Protein AF-A0A6V7IU52-F1 (afdb_monomer)

Solvent-accessible surface area (backbone atoms only — not comparable to full-atom values): 2658 Å² total; per-residue (Å²): 112,58,67,60,58,52,49,62,38,60,72,39,86,54,71,90,75,27,62,50,70,73,61,49,57,67,30,73,65,46,49,78,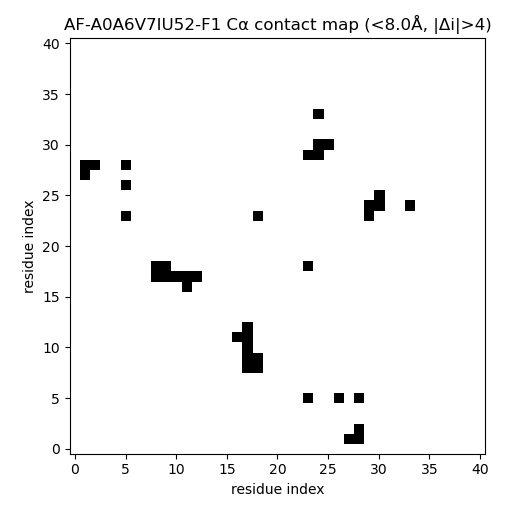71,68,54,84,75,72,82,79,114

Structure (mmCIF, N/CA/C/O backbone):
data_AF-A0A6V7IU52-F1
#
_entry.id   AF-A0A6V7IU52-F1
#
loop_
_atom_site.group_PDB
_atom_site.id
_atom_site.type_symbol
_atom_site.label_atom_id
_atom_site.label_alt_id
_atom_site.label_comp_id
_atom_site.label_asym_id
_atom_site.label_entity_id
_atom_site.label_seq_id
_atom_site.pdbx_PDB_ins_code
_atom_site.Cartn_x
_atom_site.Cartn_y
_atom_site.Cartn_z
_atom_site.occupancy
_atom_site.B_iso_or_equiv
_atom_site.auth_seq_id
_atom_site.auth_comp_id
_atom_site.auth_asym_id
_atom_site.auth_atom_id
_atom_site.pdbx_PDB_model_num
ATOM 1 N N . SER A 1 1 ? 6.408 -12.118 5.583 1.00 77.06 1 SER A N 1
ATOM 2 C CA . SER A 1 1 ? 5.848 -12.521 4.272 1.00 77.06 1 SER A CA 1
ATOM 3 C C . SER A 1 1 ? 5.284 -11.295 3.578 1.00 77.06 1 SER A C 1
ATOM 5 O O . SER A 1 1 ? 4.387 -10.679 4.142 1.00 77.06 1 SER A O 1
ATOM 7 N N . GLN A 1 2 ? 5.787 -10.936 2.396 1.00 80.69 2 GLN A N 1
ATOM 8 C CA . GLN A 1 2 ? 5.472 -9.654 1.744 1.00 80.69 2 GLN A CA 1
ATOM 9 C C . GLN A 1 2 ? 3.978 -9.481 1.396 1.00 80.69 2 GLN A C 1
ATOM 11 O O . GLN A 1 2 ? 3.433 -8.404 1.596 1.00 80.69 2 GLN A O 1
ATOM 16 N N . ALA A 1 3 ? 3.278 -10.555 1.010 1.00 81.81 3 ALA A N 1
ATOM 17 C CA . ALA A 1 3 ? 1.831 -10.521 0.744 1.00 81.81 3 ALA A CA 1
ATOM 18 C C . ALA A 1 3 ? 0.995 -10.046 1.949 1.00 81.81 3 ALA A C 1
ATOM 20 O O . ALA A 1 3 ? 0.04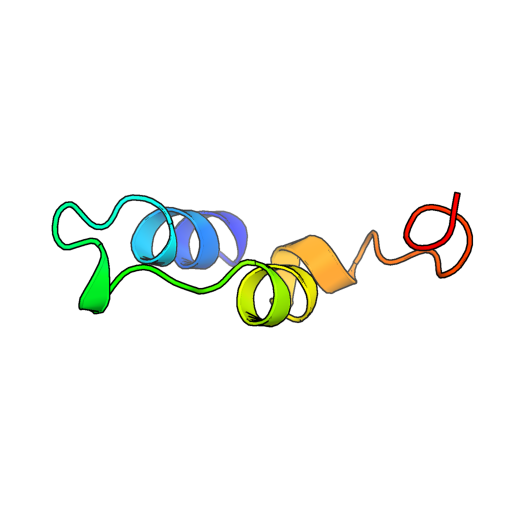0 -9.290 1.807 1.00 81.81 3 ALA A O 1
ATOM 21 N N . ARG A 1 4 ? 1.366 -10.487 3.160 1.00 84.38 4 ARG A N 1
ATOM 22 C CA . ARG A 1 4 ? 0.648 -10.115 4.390 1.00 84.38 4 ARG A CA 1
ATOM 23 C C . ARG A 1 4 ? 0.884 -8.655 4.781 1.00 84.38 4 ARG A C 1
ATOM 25 O O . ARG A 1 4 ? -0.013 -8.061 5.362 1.00 84.38 4 ARG A O 1
ATOM 32 N N . ASP A 1 5 ? 2.057 -8.105 4.461 1.00 86.06 5 ASP A N 1
ATOM 33 C CA . ASP A 1 5 ? 2.390 -6.697 4.723 1.00 86.06 5 ASP A CA 1
ATOM 34 C C . ASP A 1 5 ? 1.625 -5.747 3.792 1.00 86.06 5 ASP A C 1
ATOM 36 O O . ASP A 1 5 ? 1.148 -4.704 4.221 1.00 86.06 5 ASP A O 1
ATOM 40 N N . LEU A 1 6 ? 1.411 -6.143 2.534 1.00 87.75 6 LEU A N 1
ATOM 41 C CA . LEU A 1 6 ? 0.554 -5.376 1.632 1.00 87.75 6 LEU A CA 1
ATOM 42 C C . LEU A 1 6 ? -0.906 -5.383 2.110 1.00 87.75 6 LEU A C 1
ATOM 44 O O . LEU A 1 6 ? -1.539 -4.335 2.217 1.00 87.75 6 LEU A O 1
ATOM 48 N N . LEU A 1 7 ? -1.436 -6.565 2.445 1.00 88.19 7 LEU A N 1
ATOM 49 C CA . LEU A 1 7 ? -2.824 -6.704 2.892 1.0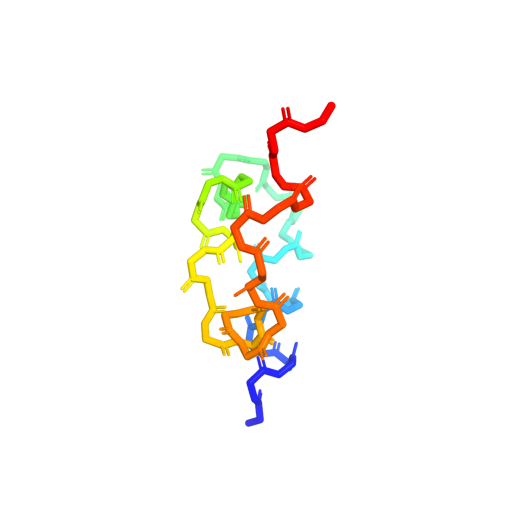0 88.19 7 LEU A CA 1
ATOM 50 C C . LEU A 1 7 ? -3.110 -5.926 4.182 1.00 88.19 7 LEU A C 1
ATOM 52 O O . LEU A 1 7 ? -4.182 -5.337 4.296 1.00 88.19 7 LEU A O 1
ATOM 56 N N . SER A 1 8 ? -2.174 -5.869 5.135 1.00 88.06 8 SER A N 1
ATOM 57 C CA . SER A 1 8 ? -2.362 -5.084 6.364 1.00 88.06 8 SER A CA 1
ATOM 58 C C . SER A 1 8 ? -2.436 -3.575 6.104 1.00 88.06 8 SER A C 1
ATOM 60 O O . SER A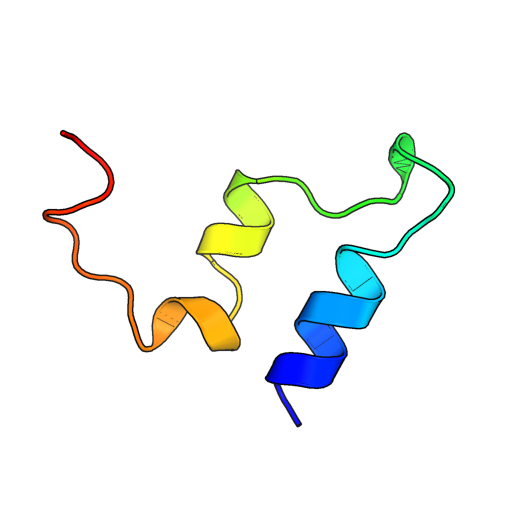 1 8 ? -3.113 -2.872 6.851 1.00 88.06 8 SER A O 1
ATOM 62 N N . ARG A 1 9 ? -1.792 -3.079 5.038 1.00 84.12 9 ARG A N 1
ATOM 63 C CA . ARG A 1 9 ? -1.820 -1.663 4.629 1.00 84.12 9 ARG A CA 1
ATOM 64 C C . ARG A 1 9 ? -3.015 -1.308 3.735 1.00 84.12 9 ARG A C 1
ATOM 66 O O . ARG A 1 9 ? -3.450 -0.158 3.729 1.00 84.12 9 ARG A O 1
ATOM 73 N N . MET A 1 10 ? -3.571 -2.283 3.010 1.00 88.62 10 MET A N 1
ATOM 74 C CA . MET A 1 10 ? -4.776 -2.108 2.184 1.00 88.62 10 MET A CA 1
ATOM 75 C C . MET A 1 10 ? -6.076 -2.255 2.984 1.00 88.62 10 MET A C 1
ATOM 77 O O . MET A 1 10 ? -7.031 -1.515 2.758 1.00 88.62 10 MET A O 1
ATOM 81 N N . LEU A 1 11 ? -6.125 -3.185 3.942 1.00 90.00 11 LEU A N 1
ATOM 82 C CA . LEU A 1 11 ? -7.318 -3.490 4.743 1.00 90.00 11 LEU A CA 1
ATOM 83 C C . LEU A 1 11 ? -7.438 -2.586 5.980 1.00 90.00 11 LEU A C 1
ATOM 85 O O . LEU A 1 11 ? -7.768 -3.037 7.077 1.00 90.00 11 LEU A O 1
ATOM 89 N N . VAL A 1 12 ? -7.168 -1.293 5.802 1.00 91.31 12 VAL A N 1
ATOM 90 C CA . VAL A 1 12 ? -7.302 -0.278 6.852 1.00 91.31 12 VAL A CA 1
ATOM 91 C C . VAL A 1 12 ? -8.703 0.331 6.781 1.00 91.31 12 VAL A C 1
ATOM 93 O O . VAL A 1 12 ? -9.138 0.792 5.722 1.00 91.31 12 VAL A O 1
ATOM 96 N N . ILE A 1 13 ? -9.425 0.309 7.908 1.00 89.19 13 ILE A N 1
ATOM 97 C CA . ILE A 1 13 ? -10.798 0.838 8.015 1.00 89.19 13 ILE A CA 1
ATOM 98 C C . ILE A 1 13 ? -10.810 2.346 7.765 1.00 89.19 13 ILE A C 1
ATOM 100 O O . ILE A 1 13 ? -11.644 2.834 7.009 1.00 89.19 13 ILE A O 1
ATOM 104 N N . ASP A 1 14 ? -9.863 3.054 8.378 1.00 91.31 14 ASP A N 1
ATOM 105 C CA . ASP A 1 14 ? -9.671 4.489 8.204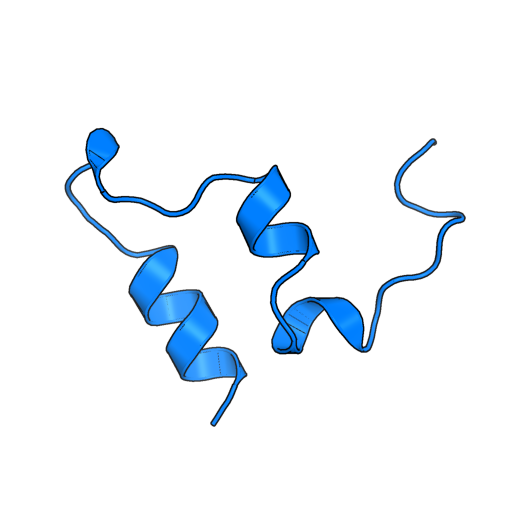 1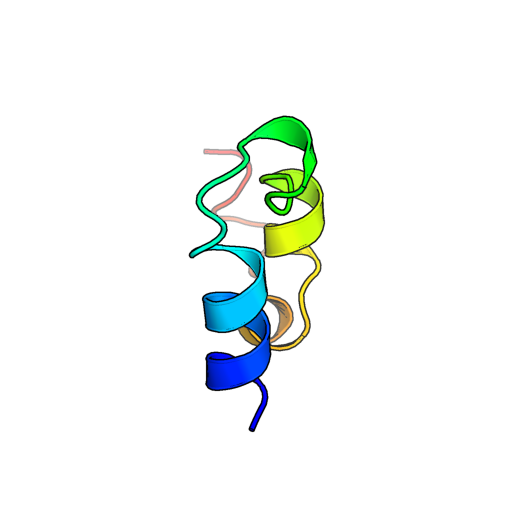.00 91.31 14 ASP A CA 1
ATOM 106 C C . ASP A 1 14 ? -9.074 4.784 6.812 1.00 91.31 14 ASP A C 1
ATOM 108 O O . ASP A 1 14 ? -7.936 4.384 6.542 1.00 91.31 14 ASP A O 1
ATOM 112 N N . PRO A 1 15 ? -9.815 5.452 5.910 1.00 86.31 15 PRO A N 1
ATOM 113 C CA . PRO A 1 15 ? -9.335 5.741 4.566 1.00 86.31 15 PRO A CA 1
ATOM 114 C C . PRO A 1 15 ? -8.155 6.720 4.549 1.00 86.31 15 PRO A C 1
ATOM 116 O O . PRO A 1 15 ? -7.357 6.641 3.622 1.00 86.31 15 PRO A O 1
ATOM 119 N N . GLU A 1 16 ? -7.986 7.583 5.560 1.00 90.38 16 GLU A N 1
ATOM 120 C CA . GLU A 1 16 ? -6.846 8.515 5.625 1.00 90.38 16 GLU A CA 1
ATOM 121 C C . GLU A 1 16 ? -5.531 7.806 5.970 1.00 90.38 16 GLU A C 1
ATOM 123 O O . GLU A 1 16 ? -4.445 8.311 5.693 1.00 90.38 16 GLU A O 1
ATOM 128 N N . ARG A 1 17 ? -5.621 6.616 6.574 1.00 87.44 17 ARG A N 1
ATOM 129 C CA . ARG A 1 17 ? -4.472 5.777 6.951 1.00 87.44 17 ARG A CA 1
ATOM 130 C C . ARG A 1 17 ? -4.251 4.603 6.002 1.00 87.44 17 ARG A C 1
ATOM 132 O O . ARG A 1 17 ? -3.311 3.831 6.199 1.00 87.44 17 ARG A O 1
ATOM 139 N N . ARG A 1 18 ? -5.137 4.422 5.022 1.00 92.88 18 ARG A N 1
ATOM 140 C CA . ARG A 1 18 ? -5.023 3.373 4.010 1.00 92.88 18 ARG A CA 1
ATOM 141 C C . ARG A 1 18 ? -3.934 3.751 3.012 1.00 92.88 18 ARG A C 1
ATOM 143 O O . ARG A 1 18 ? -3.814 4.910 2.634 1.00 92.88 18 ARG A O 1
ATOM 150 N N . ILE A 1 19 ? -3.153 2.762 2.583 1.00 88.06 19 ILE A N 1
ATOM 151 C CA . ILE A 1 19 ? -2.134 2.965 1.549 1.00 88.06 19 ILE A CA 1
ATOM 152 C C . ILE A 1 19 ? -2.757 3.524 0.262 1.00 88.06 19 ILE A C 1
ATOM 154 O O . ILE A 1 19 ? -3.848 3.102 -0.136 1.00 88.06 19 ILE A O 1
ATOM 158 N N . SER A 1 20 ? -2.066 4.473 -0.374 1.00 89.50 20 SER A N 1
ATOM 159 C CA . SER A 1 20 ? -2.463 5.003 -1.678 1.00 89.50 20 SER A CA 1
ATOM 160 C C . SER A 1 20 ? -2.217 3.972 -2.789 1.00 89.50 20 SER A C 1
ATOM 162 O O . SER A 1 20 ? -1.486 2.996 -2.604 1.00 89.50 20 SER A O 1
ATOM 164 N N . VAL A 1 21 ? -2.836 4.173 -3.955 1.00 84.44 21 VAL A N 1
ATOM 165 C CA . VAL A 1 21 ? -2.627 3.290 -5.117 1.00 84.44 21 VAL A CA 1
ATOM 166 C C . VAL A 1 21 ? -1.178 3.369 -5.602 1.00 84.44 21 VAL A C 1
ATOM 168 O O . VAL A 1 21 ? -0.562 2.329 -5.824 1.00 84.44 21 VAL A O 1
ATOM 171 N N . ASP A 1 22 ? -0.614 4.575 -5.673 1.00 84.06 22 ASP A N 1
ATOM 172 C CA . ASP A 1 22 ? 0.769 4.797 -6.107 1.00 84.06 22 ASP A CA 1
ATOM 173 C C . ASP A 1 22 ? 1.768 4.103 -5.166 1.00 84.06 22 ASP A C 1
ATOM 175 O O . ASP A 1 22 ? 2.675 3.402 -5.613 1.00 84.06 22 ASP A O 1
ATOM 179 N N . ASP A 1 23 ? 1.550 4.192 -3.849 1.00 84.12 23 ASP A N 1
ATOM 180 C CA . ASP A 1 23 ? 2.393 3.511 -2.858 1.00 84.12 23 ASP A CA 1
ATOM 181 C C . ASP A 1 23 ? 2.246 1.981 -2.910 1.00 84.12 23 ASP A C 1
ATOM 183 O O . ASP A 1 23 ? 3.196 1.243 -2.631 1.00 84.12 23 ASP A O 1
ATOM 187 N N . ALA A 1 24 ? 1.056 1.479 -3.258 1.00 85.62 24 ALA A N 1
ATOM 188 C CA . ALA A 1 24 ? 0.812 0.048 -3.404 1.00 85.62 24 ALA A CA 1
ATOM 189 C C . ALA A 1 24 ? 1.527 -0.535 -4.634 1.00 85.62 24 ALA A C 1
A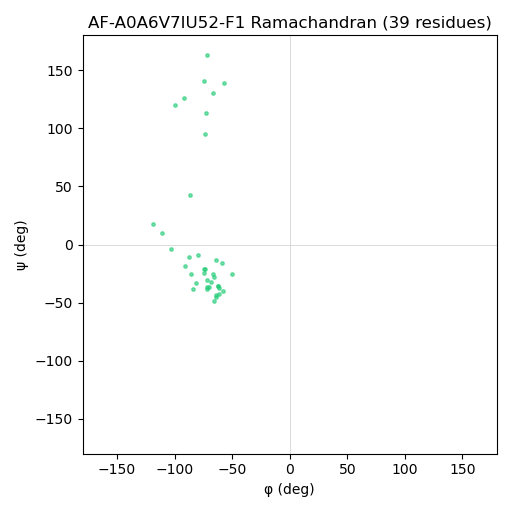TOM 191 O O . ALA A 1 24 ? 2.053 -1.646 -4.546 1.00 85.62 24 ALA A O 1
ATOM 192 N N . LEU A 1 25 ? 1.602 0.214 -5.740 1.00 78.88 25 LEU A N 1
ATOM 193 C CA . LEU A 1 25 ? 2.338 -0.177 -6.950 1.00 78.88 25 LEU A CA 1
ATOM 194 C C . LEU A 1 25 ? 3.843 -0.330 -6.688 1.00 78.88 25 LEU A C 1
ATOM 196 O O . LEU A 1 25 ? 4.475 -1.248 -7.206 1.00 78.88 25 LEU A O 1
ATOM 200 N N . LEU A 1 26 ? 4.399 0.511 -5.814 1.00 81.44 26 LEU A N 1
ATOM 201 C CA . LEU A 1 26 ? 5.805 0.457 -5.404 1.00 81.44 26 LEU A CA 1
ATOM 202 C C . LEU A 1 26 ? 6.096 -0.619 -4.346 1.00 81.44 26 LEU A C 1
ATOM 204 O O . LEU A 1 26 ? 7.258 -0.877 -4.018 1.00 81.44 26 LEU A O 1
ATOM 208 N N . HIS A 1 27 ? 5.068 -1.254 -3.776 1.00 82.94 27 HIS A N 1
ATOM 209 C CA . HIS A 1 27 ? 5.260 -2.241 -2.725 1.00 82.94 27 HIS A CA 1
ATOM 210 C C . HIS A 1 27 ? 5.977 -3.480 -3.274 1.00 82.94 27 HIS A C 1
ATOM 212 O O . HIS A 1 27 ? 5.534 -4.085 -4.244 1.00 82.94 27 HIS A O 1
ATOM 218 N N . ASN A 1 28 ? 7.034 -3.930 -2.590 1.00 74.62 28 ASN A N 1
ATOM 219 C CA . ASN A 1 28 ? 7.902 -5.040 -3.017 1.00 74.62 28 ASN A CA 1
ATOM 220 C C . ASN A 1 28 ? 7.170 -6.332 -3.420 1.00 74.62 28 ASN A C 1
ATOM 222 O O . ASN A 1 28 ? 7.707 -7.103 -4.201 1.00 74.62 28 ASN A O 1
ATOM 226 N N . TYR A 1 29 ? 5.957 -6.567 -2.906 1.00 73.75 29 TYR A N 1
ATOM 227 C CA . TYR A 1 29 ? 5.117 -7.697 -3.321 1.00 73.75 29 TYR A CA 1
ATOM 228 C C . TYR A 1 29 ? 4.530 -7.545 -4.735 1.00 73.75 29 TYR A C 1
ATOM 230 O O . TYR A 1 29 ? 4.437 -8.534 -5.457 1.00 73.75 29 TYR A O 1
ATOM 238 N N . ILE A 1 30 ? 4.131 -6.328 -5.118 1.00 67.69 30 ILE A N 1
ATOM 239 C CA . ILE A 1 30 ? 3.644 -5.999 -6.465 1.00 67.69 30 ILE A CA 1
ATOM 240 C C . ILE A 1 30 ? 4.824 -5.766 -7.410 1.00 67.69 30 ILE A C 1
ATOM 242 O O . ILE A 1 30 ? 4.772 -6.182 -8.561 1.00 67.69 30 ILE A O 1
ATOM 246 N N . ASN A 1 31 ? 5.930 -5.224 -6.899 1.00 62.19 31 ASN A N 1
ATOM 247 C CA . ASN A 1 31 ? 7.105 -4.870 -7.691 1.00 62.19 31 ASN A CA 1
ATOM 248 C C . ASN A 1 31 ? 7.822 -6.075 -8.354 1.00 62.19 31 ASN A C 1
ATOM 250 O O . ASN A 1 31 ? 8.638 -5.898 -9.248 1.00 62.19 3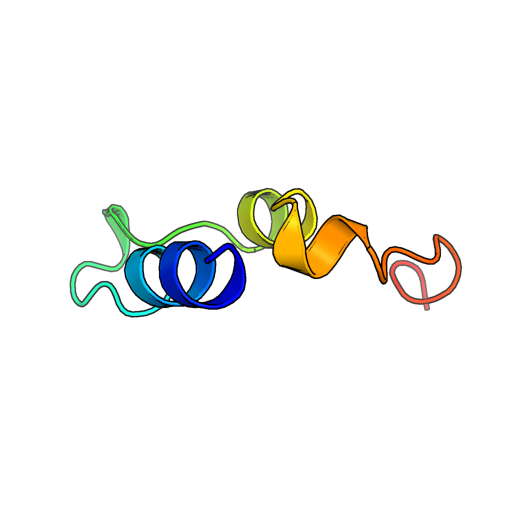1 ASN A O 1
ATOM 254 N N . VAL A 1 32 ? 7.517 -7.319 -7.952 1.00 60.78 32 VAL A N 1
ATOM 255 C CA . VAL A 1 32 ? 8.007 -8.536 -8.643 1.00 60.78 32 VAL A CA 1
ATOM 256 C C . VAL A 1 32 ? 7.271 -8.785 -9.969 1.00 60.78 32 VAL A C 1
ATOM 258 O O . VAL A 1 32 ? 7.791 -9.481 -10.835 1.00 60.78 32 VAL A O 1
ATOM 261 N N . TRP A 1 33 ? 6.077 -8.212 -10.131 1.00 60.50 33 TRP A N 1
ATOM 262 C CA . TRP A 1 33 ? 5.221 -8.319 -11.318 1.00 60.50 33 TRP A CA 1
ATOM 263 C C . TRP A 1 33 ? 5.117 -7.000 -12.089 1.00 60.50 33 TRP A C 1
ATOM 265 O O . TRP A 1 33 ? 4.266 -6.873 -12.962 1.00 60.50 33 TRP A O 1
ATOM 275 N N . TYR A 1 34 ? 5.942 -6.008 -11.744 1.00 53.56 34 TYR A N 1
ATOM 276 C CA . TYR A 1 34 ? 5.917 -4.703 -12.390 1.00 53.56 34 TYR A CA 1
ATOM 277 C C . TYR A 1 34 ? 6.529 -4.819 -13.791 1.00 53.56 34 TYR A C 1
ATOM 279 O O . TYR A 1 34 ? 7.747 -4.793 -13.954 1.00 53.56 34 TYR A O 1
ATOM 287 N N . ASP A 1 35 ? 5.668 -4.994 -14.791 1.00 55.97 35 ASP A N 1
ATOM 288 C CA . ASP A 1 35 ? 5.993 -4.826 -16.204 1.00 55.97 35 ASP A CA 1
ATOM 289 C C . ASP A 1 35 ? 5.496 -3.437 -16.635 1.00 55.97 35 ASP A C 1
ATOM 291 O O . ASP A 1 35 ? 4.309 -3.121 -16.519 1.00 55.97 35 ASP A O 1
ATOM 295 N N . GLU A 1 36 ? 6.406 -2.576 -17.098 1.00 53.88 36 GLU A N 1
ATOM 296 C CA . GLU A 1 36 ? 6.111 -1.183 -17.480 1.00 53.88 36 GLU A CA 1
ATOM 297 C C . GLU A 1 36 ? 5.043 -1.076 -18.591 1.00 53.88 36 GLU A C 1
ATOM 299 O O . GLU A 1 36 ? 4.457 -0.007 -18.786 1.00 53.88 36 GLU A O 1
ATOM 304 N N . GLY A 1 37 ? 4.760 -2.176 -19.301 1.00 56.84 37 GLY A N 1
ATOM 305 C CA . GLY A 1 37 ? 3.771 -2.253 -20.376 1.00 56.84 37 GLY A CA 1
ATOM 306 C C . GLY A 1 37 ? 2.298 -2.266 -19.943 1.00 56.84 37 GLY A C 1
ATOM 307 O O . GLY A 1 37 ? 1.456 -1.853 -20.737 1.00 56.84 37 GLY A O 1
ATOM 308 N N . GLU A 1 38 ? 1.956 -2.695 -18.721 1.00 56.34 38 GLU A N 1
ATOM 309 C CA . GLU A 1 38 ? 0.543 -2.819 -18.294 1.00 56.34 38 GLU A CA 1
ATOM 310 C C . GLU A 1 38 ? -0.018 -1.557 -17.618 1.00 56.34 38 GLU A C 1
ATOM 312 O O . GLU A 1 38 ? -1.231 -1.379 -17.542 1.00 56.34 38 GLU A O 1
ATOM 317 N N . VAL A 1 39 ? 0.846 -0.654 -17.144 1.00 56.16 39 VAL A N 1
ATOM 318 C CA . VAL A 1 39 ? 0.437 0.506 -16.327 1.00 56.16 39 VAL A CA 1
ATOM 319 C C . VAL A 1 39 ? 0.049 1.732 -17.176 1.00 56.16 39 VAL A C 1
ATOM 321 O O . VAL A 1 39 ? -0.524 2.684 -16.656 1.00 56.16 39 VAL A O 1
ATOM 324 N N . ASN A 1 40 ? 0.329 1.712 -18.486 1.00 51.09 40 ASN A N 1
ATOM 325 C CA . ASN A 1 40 ? 0.095 2.827 -19.421 1.00 51.09 40 ASN A CA 1
ATOM 326 C C . ASN A 1 40 ? -0.893 2.501 -20.568 1.00 51.09 40 ASN A C 1
ATOM 328 O O . ASN A 1 40 ? -0.874 3.197 -21.587 1.00 51.09 40 ASN A O 1
ATOM 332 N N . ALA A 1 41 ? -1.711 1.449 -20.442 1.00 48.66 41 ALA A N 1
ATOM 333 C CA . ALA A 1 41 ? -2.658 1.009 -21.478 1.00 48.66 41 ALA A CA 1
ATOM 334 C C . ALA A 1 41 ? -4.071 1.595 -21.312 1.00 48.66 41 ALA A C 1
ATOM 336 O O . ALA A 1 41 ? -4.559 1.672 -20.161 1.00 48.66 41 ALA A O 1
#

Foldseek 3Di:
DQVVVLCVQQPDPDPVSHDDPVRSCVRPVNVVVDDVVPPPD

InterPro domains:
  IPR011009 Protein kinase-like domain superfamily [SSF56112] (2-34)

Nearest PDB structures (foldseek):
  4x21-assembly1_A  TM=8.860E-01  e=2.628E-04  Homo sapiens
  3oxi-assembly1_A  TM=8.553E-01  e=1.946E-04  Homo sapiens
  3v3v-assembly1_A  TM=8.686E-01  e=1.593E-03  Homo sapiens
  3vui-assembly1_A  TM=8.655E-01  e=2.151E-03  Homo sapiens
  4qp9-assembly1_A  TM=8.547E-01  e=3.728E-02  Homo sapiens

Radius of gyration: 11.33 Å; Cα contacts (8 Å, |Δi|>4): 20; chains: 1; bounding box: 19×21×30 Å

Mean predicted aligned error: 7.6 Å

Organism: NCBI:txid1563983

Secondary structure (DSSP, 8-state):
-HHHHHHHHHS-SSGGGSPPHHHHHTSTTTTTS--TTTTT-

Sequence (41 aa):
SQARDLLSRMLVIDPERRISVDDALLHN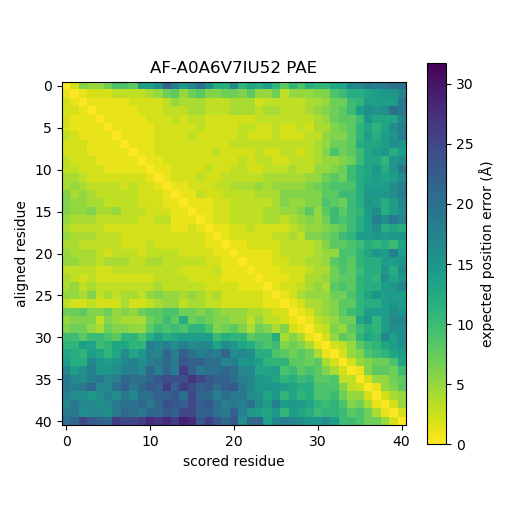YINVWYDEGEVNA

pLDDT: mean 76.99, std 13.77, range [48.66, 92.88]